Protein AF-A0AAV0HQL1-F1 (afdb_monomer)

Nearest PDB structures (foldseek):
  7odv-assembly1_AAA  TM=5.023E-01  e=6.262E-04  Arabidopsis thaliana
  8weg-assembly1_A  TM=4.936E-01  e=1.807E-03  Brassica napus
  4m7e-assembly1_A  TM=5.528E-01  e=4.325E-03  Arabidopsis thaliana
  8wed-assembly2_D  TM=4.927E-01  e=2.478E-02  Arabidopsis thaliana
 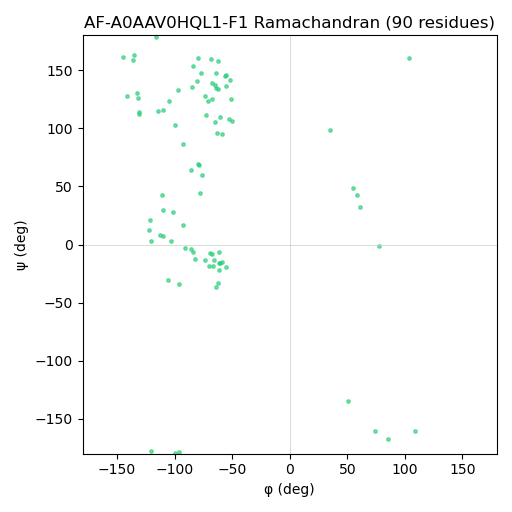 4psj-assembly1_A  TM=8.495E-01  e=4.359E-01  synthetic construct

Secondary structure (DSSP, 8-state):
----TT--EEE--SS--EEPPPGGGGG-TT-SEEE--SSEE-S----TTS--EEE---SSGGGGG--SGGGTT-TEEESTTS----------

Organism: NCBI:txid586396

Solvent-accessible surface area (backbone atoms only — not comparable to full-atom values): 5652 Å² total; per-residue (Å²): 136,78,91,52,51,76,44,39,70,48,78,59,48,74,41,84,51,60,50,60,66,64,76,70,62,75,54,39,77,44,54,77,43,76,40,65,51,64,47,54,58,42,71,68,55,63,60,45,72,40,90,51,67,48,72,51,86,24,82,45,81,85,49,50,62,48,55,50,71,30,45,36,70,22,87,53,47,31,43,54,70,40,69,81,70,74,72,79,75,80,75,126

Sequence (92 aa):
FGNFTNIKVLNLSHNFLSGSIPSTFSNLKQIESLDLSYNKLNADFSVAHNNLSGKTLGNVAQFGTFDESSHQGNDLLCGWPLPKKLLPHKRG

Foldseek 3Di:
DDLPQADQEAAPAQDADEEADDPCVLSVLNHNYYHHYNYHYDLNQAPAQHQDADEQPECDDSSVSDAQRSHHNNLRYDYPPHDHPPPPPPDD

Radius of gyration: 14.12 Å; Cα contacts (8 Å, |Δi|>4): 140; chains: 1; bounding box: 28×24×49 Å

InterPro domains:
  IPR001611 Leucine-rich repeat [PF13855] (1-41)
  IPR032675 Leucine-rich repeat domain superfamily [G3DSA:3.80.10.10] (1-90)
  IPR051502 Receptor-like Defense Trigger [PTHR48062] (1-86)

Mean predicted aligned error: 11.5 Å

Structure (mmCIF, N/CA/C/O backbone):
data_AF-A0AAV0HQL1-F1
#
_entry.id   AF-A0AAV0HQL1-F1
#
loop_
_atom_site.group_PDB
_atom_site.id
_atom_site.type_symbol
_atom_site.label_atom_id
_atom_site.label_alt_id
_atom_site.label_comp_id
_atom_site.label_asym_id
_atom_site.label_entity_id
_atom_site.label_seq_id
_atom_site.pdbx_PDB_ins_code
_atom_site.Cartn_x
_atom_site.Cartn_y
_atom_site.Cartn_z
_atom_site.occupancy
_atom_site.B_iso_or_equiv
_atom_site.auth_seq_id
_atom_site.auth_comp_id
_atom_site.auth_asym_id
_atom_site.auth_atom_id
_atom_site.pdbx_PDB_model_num
ATOM 1 N N . PHE A 1 1 ? -10.307 13.673 -11.527 1.00 47.47 1 PHE A N 1
ATOM 2 C CA . PHE A 1 1 ? -10.324 12.229 -11.232 1.00 47.47 1 PHE A CA 1
ATOM 3 C C . PHE A 1 1 ? -10.925 12.008 -9.846 1.00 47.47 1 PHE A C 1
ATOM 5 O O . PHE A 1 1 ? -10.354 12.466 -8.871 1.00 47.47 1 PHE A O 1
ATOM 12 N N . GLY A 1 2 ? -12.129 11.421 -9.823 1.00 49.72 2 GLY A N 1
ATOM 13 C CA . GLY A 1 2 ? -12.828 10.735 -8.722 1.00 49.72 2 GLY A CA 1
ATOM 14 C C . GLY A 1 2 ? -12.688 11.214 -7.275 1.00 49.72 2 GLY A C 1
ATOM 15 O O . GLY A 1 2 ? -11.796 10.760 -6.568 1.00 49.72 2 GLY A O 1
ATOM 16 N N . ASN A 1 3 ? -13.661 11.987 -6.784 1.00 54.34 3 ASN A N 1
ATOM 17 C CA . ASN A 1 3 ? -13.912 12.132 -5.346 1.00 54.34 3 ASN A CA 1
ATOM 18 C C . ASN A 1 3 ? -14.700 10.907 -4.839 1.00 54.34 3 ASN A C 1
ATOM 20 O O . ASN A 1 3 ? -15.898 10.976 -4.576 1.00 54.34 3 ASN A O 1
ATOM 24 N N . PHE A 1 4 ? -14.050 9.744 -4.811 1.00 60.19 4 PHE A N 1
ATOM 25 C CA . PHE A 1 4 ? -14.666 8.476 -4.418 1.00 60.19 4 PHE A CA 1
ATOM 26 C C . PHE A 1 4 ? -14.614 8.284 -2.897 1.00 60.19 4 PHE A C 1
ATOM 28 O O . PHE A 1 4 ? -13.970 7.373 -2.386 1.00 60.19 4 PHE A O 1
ATOM 35 N N . THR A 1 5 ? -15.291 9.152 -2.148 1.00 65.62 5 THR A N 1
ATOM 36 C CA . THR A 1 5 ? -15.228 9.141 -0.675 1.00 65.62 5 THR A CA 1
ATOM 37 C C . THR A 1 5 ? -15.914 7.937 -0.032 1.00 65.62 5 THR A C 1
ATOM 39 O O . THR A 1 5 ? -15.618 7.635 1.117 1.00 65.62 5 THR A O 1
ATOM 42 N N . ASN A 1 6 ? -16.794 7.235 -0.755 1.00 80.75 6 ASN A N 1
ATOM 43 C CA . ASN A 1 6 ? -17.661 6.191 -0.190 1.00 80.75 6 ASN A CA 1
ATOM 44 C C . ASN A 1 6 ? -17.340 4.768 -0.679 1.00 80.75 6 ASN A C 1
ATOM 46 O O . ASN A 1 6 ? -18.115 3.848 -0.420 1.00 80.75 6 ASN A O 1
ATOM 50 N N . ILE A 1 7 ? -16.241 4.562 -1.412 1.00 85.69 7 ILE A N 1
ATOM 51 C CA . ILE A 1 7 ? -15.869 3.210 -1.849 1.00 85.69 7 ILE A CA 1
ATOM 52 C C . ILE A 1 7 ? -15.386 2.413 -0.638 1.00 85.69 7 ILE A C 1
ATOM 54 O O . ILE A 1 7 ? -14.428 2.816 0.013 1.00 85.69 7 ILE A O 1
ATOM 58 N N . LYS A 1 8 ? -16.034 1.269 -0.391 1.00 86.56 8 LYS A N 1
ATOM 59 C CA . LYS A 1 8 ? -15.655 0.291 0.640 1.00 86.56 8 LYS A CA 1
ATOM 60 C C . LYS A 1 8 ? -14.800 -0.849 0.103 1.00 86.56 8 LYS A C 1
ATOM 62 O O . LYS A 1 8 ? -13.913 -1.327 0.796 1.00 86.56 8 LYS A O 1
ATOM 67 N N . VAL A 1 9 ? -15.034 -1.274 -1.135 1.00 87.19 9 VAL A N 1
ATOM 68 C CA . VAL A 1 9 ? -14.286 -2.367 -1.766 1.00 87.19 9 VAL A CA 1
ATOM 69 C C . VAL A 1 9 ? -13.853 -1.931 -3.157 1.00 87.19 9 VAL A C 1
ATOM 71 O O . VAL A 1 9 ? -14.690 -1.520 -3.961 1.00 87.19 9 VAL A O 1
ATOM 74 N N . LEU A 1 10 ? -12.556 -2.023 -3.440 1.00 87.38 10 LEU A N 1
ATOM 75 C CA . LEU A 1 10 ? -11.975 -1.761 -4.752 1.00 87.38 10 LEU A CA 1
ATOM 76 C C . LEU A 1 10 ? -11.054 -2.918 -5.130 1.00 87.38 10 LEU A C 1
ATOM 78 O O . LEU A 1 10 ? -10.018 -3.120 -4.505 1.00 87.38 10 LEU A O 1
ATOM 82 N N . ASN A 1 11 ? -11.428 -3.659 -6.168 1.00 89.19 11 ASN A N 1
ATOM 83 C CA . ASN A 1 11 ? -10.608 -4.726 -6.718 1.00 89.19 11 ASN A CA 1
ATOM 84 C C . ASN A 1 11 ? -10.174 -4.349 -8.141 1.00 89.19 11 ASN A C 1
ATOM 86 O O . ASN A 1 11 ? -11.008 -4.210 -9.033 1.00 89.19 11 ASN A O 1
ATOM 90 N N . LEU A 1 12 ? -8.870 -4.158 -8.323 1.00 89.94 12 LEU A N 1
ATOM 91 C CA . LEU A 1 12 ? -8.208 -3.929 -9.606 1.00 89.94 12 LEU A CA 1
ATOM 92 C C . LEU A 1 12 ? -7.146 -5.005 -9.875 1.00 89.94 12 LEU A C 1
ATOM 94 O O . LEU A 1 12 ? -6.217 -4.771 -10.655 1.0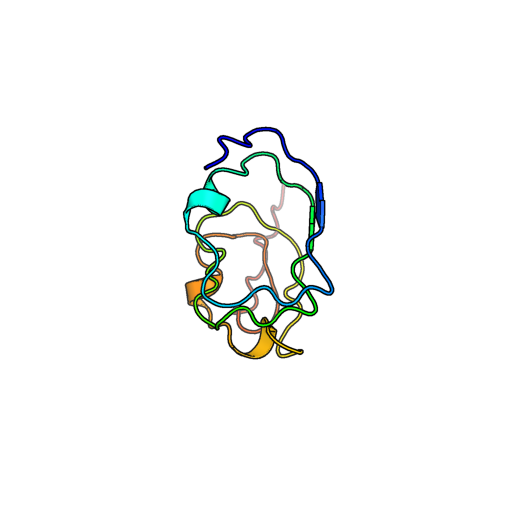0 89.94 12 LEU A O 1
ATOM 98 N N . SER A 1 13 ? -7.233 -6.162 -9.218 1.00 88.56 13 SER A N 1
ATOM 99 C CA . SER A 1 13 ? -6.240 -7.213 -9.386 1.00 88.56 13 SER A CA 1
ATOM 100 C C . SER A 1 13 ? -6.276 -7.843 -10.773 1.00 88.56 13 SER A C 1
ATOM 102 O O . SER A 1 13 ? -7.248 -7.704 -11.516 1.00 88.56 13 SER A O 1
ATOM 104 N N . HIS A 1 14 ? -5.172 -8.492 -11.149 1.00 89.75 14 HIS A N 1
ATOM 105 C CA . HIS A 1 14 ? -5.000 -9.163 -12.443 1.00 89.75 14 HIS A CA 1
ATOM 106 C C . HIS A 1 14 ? -5.169 -8.236 -13.654 1.00 89.75 14 HIS A C 1
ATOM 108 O O . HIS A 1 14 ? -5.767 -8.601 -14.666 1.00 89.75 14 HIS A O 1
ATOM 114 N N . ASN A 1 15 ? -4.607 -7.034 -13.559 1.00 89.50 15 ASN A N 1
ATOM 115 C CA . ASN A 1 15 ? -4.557 -6.084 -14.661 1.00 89.50 15 ASN A CA 1
ATOM 116 C C . ASN A 1 15 ? -3.106 -5.805 -15.079 1.00 89.50 15 ASN A C 1
ATOM 118 O O . ASN A 1 15 ? -2.139 -6.319 -14.522 1.00 89.50 15 ASN A O 1
ATOM 122 N N . PHE A 1 16 ? -2.942 -4.977 -16.106 1.00 88.81 16 PHE A N 1
ATOM 123 C CA . PHE A 1 16 ? -1.632 -4.508 -16.559 1.00 88.81 16 PHE A CA 1
ATOM 124 C C . PHE A 1 16 ? -1.335 -3.080 -16.083 1.00 88.81 16 PHE A C 1
ATOM 126 O O . PHE A 1 16 ? -0.604 -2.359 -16.759 1.00 88.81 16 PHE A O 1
ATOM 133 N N . LEU A 1 17 ? -1.908 -2.649 -14.949 1.00 85.44 17 LEU A N 1
ATOM 134 C CA . L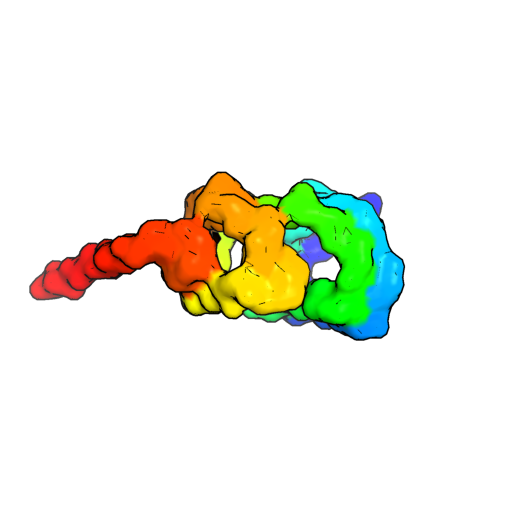EU A 1 17 ? -1.681 -1.299 -14.425 1.00 85.44 17 LEU A CA 1
ATOM 135 C C . LEU A 1 17 ? -0.202 -1.124 -14.084 1.00 85.44 17 LEU A C 1
ATOM 137 O O . LEU A 1 17 ? 0.392 -1.994 -13.454 1.00 85.44 17 LEU A O 1
ATOM 141 N N . SER A 1 18 ? 0.384 -0.005 -14.498 1.00 82.62 18 SER A N 1
ATOM 142 C CA . SER A 1 18 ? 1.806 0.295 -14.319 1.00 82.62 18 SER A CA 1
ATOM 143 C C . SER A 1 18 ? 2.033 1.721 -13.835 1.00 82.62 18 SER A C 1
ATOM 145 O O . SER A 1 18 ? 1.156 2.570 -13.983 1.00 82.62 18 SER A O 1
ATOM 147 N N . GLY A 1 19 ? 3.230 1.999 -13.316 1.00 77.94 19 GLY A N 1
ATOM 148 C CA . GLY A 1 19 ? 3.553 3.292 -12.709 1.00 77.94 19 GLY A CA 1
ATOM 149 C C . GLY A 1 19 ? 3.150 3.356 -11.235 1.00 77.94 19 GLY A C 1
ATOM 150 O O . GLY A 1 19 ? 2.887 2.325 -10.615 1.00 77.94 19 GLY A O 1
ATOM 151 N N . SER A 1 20 ? 3.162 4.555 -10.659 1.00 74.56 20 SER A N 1
ATOM 152 C CA . SER A 1 20 ? 2.894 4.769 -9.233 1.00 74.56 20 SER A CA 1
ATOM 153 C C . SER A 1 20 ? 1.397 4.864 -8.948 1.00 74.56 20 SER A C 1
ATOM 155 O O . SER A 1 20 ? 0.607 5.291 -9.794 1.00 74.56 20 SER A O 1
ATOM 157 N N . ILE A 1 21 ? 1.001 4.517 -7.725 1.00 75.81 21 ILE A N 1
ATOM 158 C CA . ILE A 1 21 ? -0.381 4.720 -7.288 1.00 75.81 21 ILE A CA 1
ATOM 159 C C . ILE A 1 21 ? -0.591 6.214 -7.043 1.00 75.81 21 ILE A C 1
ATOM 161 O O . ILE A 1 21 ? 0.190 6.823 -6.310 1.00 75.81 21 ILE A O 1
ATOM 165 N N . PRO A 1 22 ? -1.622 6.837 -7.634 1.00 77.94 22 PRO A N 1
ATOM 166 C CA . PRO A 1 22 ? -1.838 8.259 -7.446 1.00 77.94 22 PRO A CA 1
ATOM 167 C C . PRO A 1 22 ? -2.152 8.568 -5.977 1.00 77.94 22 PRO A C 1
ATOM 169 O O . PRO A 1 22 ? -3.006 7.928 -5.359 1.00 77.94 22 PRO A O 1
ATOM 172 N N . SER A 1 23 ? -1.507 9.606 -5.435 1.00 72.75 23 SER A N 1
ATOM 173 C CA . SER A 1 23 ? -1.655 10.050 -4.036 1.00 72.75 23 SER A CA 1
ATOM 174 C C . SER A 1 23 ? -3.103 10.358 -3.640 1.00 72.75 23 SER A C 1
ATOM 176 O O . SER A 1 23 ? -3.456 10.312 -2.462 1.00 72.75 23 SER A O 1
ATOM 178 N N . THR A 1 24 ? -3.981 10.592 -4.616 1.00 78.06 24 THR A N 1
ATOM 179 C CA . THR A 1 24 ? -5.427 10.754 -4.430 1.00 78.06 24 THR A CA 1
ATOM 180 C C . THR A 1 24 ? -6.119 9.521 -3.846 1.00 78.06 24 THR A C 1
ATOM 182 O O . THR A 1 24 ? -7.233 9.654 -3.350 1.00 78.06 24 THR A O 1
ATOM 185 N N . PHE A 1 25 ? -5.496 8.335 -3.851 1.00 79.25 25 PHE A N 1
ATOM 186 C CA . PHE A 1 25 ? -6.025 7.150 -3.156 1.00 79.25 25 PHE A CA 1
ATOM 187 C C . PHE A 1 25 ? -6.136 7.365 -1.638 1.00 79.25 25 PHE A C 1
ATOM 189 O O . PHE A 1 25 ? -6.989 6.757 -0.997 1.00 79.25 25 PHE A O 1
ATOM 196 N N . SER A 1 26 ? -5.381 8.314 -1.075 1.00 72.12 26 SER A N 1
ATOM 197 C CA . SER A 1 26 ? -5.548 8.772 0.314 1.00 72.12 26 SER A CA 1
ATOM 198 C C . SER A 1 26 ? -6.936 9.367 0.617 1.00 72.12 26 SER A C 1
ATOM 200 O O . SER A 1 26 ? -7.312 9.485 1.788 1.00 72.12 26 SER A O 1
ATOM 202 N N . ASN A 1 27 ? -7.722 9.718 -0.411 1.00 78.69 27 ASN A N 1
ATOM 203 C CA . ASN A 1 27 ? -9.097 10.211 -0.272 1.00 78.69 27 ASN A CA 1
ATOM 204 C C . ASN A 1 27 ? -10.138 9.088 -0.150 1.00 78.69 27 ASN A C 1
ATOM 206 O O . ASN A 1 27 ? -11.304 9.377 0.125 1.00 78.69 27 ASN A O 1
ATOM 210 N N . LEU A 1 28 ? -9.749 7.819 -0.311 1.00 80.81 28 LEU A N 1
ATOM 211 C CA . LEU A 1 28 ? -10.627 6.659 -0.131 1.00 80.81 28 LEU A CA 1
ATOM 212 C C . LEU A 1 28 ? -10.855 6.379 1.368 1.00 80.81 28 LEU A C 1
ATOM 214 O O . LEU A 1 28 ? -10.517 5.322 1.887 1.00 80.81 28 LEU A O 1
ATOM 218 N N . LYS A 1 29 ? -11.422 7.349 2.096 1.00 78.56 29 LYS A N 1
ATOM 219 C CA . LYS A 1 29 ? -11.553 7.325 3.566 1.00 78.56 29 LY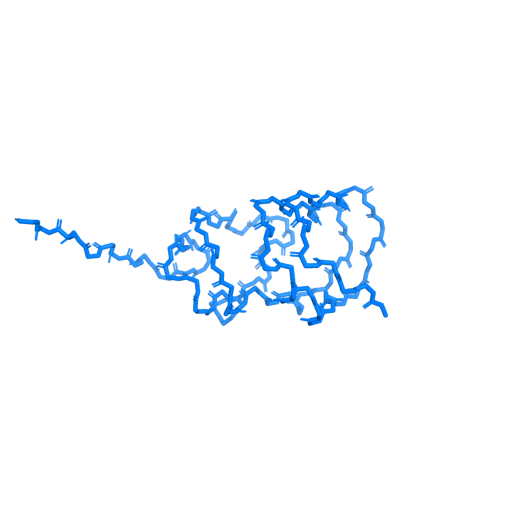S A CA 1
ATOM 220 C C . LYS A 1 29 ? -12.476 6.231 4.112 1.00 78.56 29 LYS A C 1
ATOM 222 O O . LYS A 1 29 ? -12.497 6.020 5.319 1.00 78.56 29 LYS A O 1
ATOM 227 N N . GLN A 1 30 ? -13.274 5.595 3.260 1.00 83.38 30 GLN A N 1
ATOM 228 C CA . GLN A 1 30 ? -14.208 4.529 3.632 1.00 83.38 30 GLN A CA 1
ATOM 229 C C . GLN A 1 30 ? -13.773 3.155 3.108 1.00 83.38 30 GLN A C 1
ATOM 231 O O . GLN A 1 30 ? -14.546 2.209 3.221 1.00 83.38 30 GLN A O 1
ATOM 236 N N . ILE A 1 31 ? -12.571 3.035 2.526 1.00 83.00 31 ILE A N 1
ATOM 237 C CA . ILE A 1 31 ? -12.094 1.771 1.963 1.00 83.00 31 ILE A CA 1
ATOM 238 C C . ILE A 1 31 ? -11.854 0.752 3.080 1.00 83.00 31 ILE A C 1
ATOM 240 O O . ILE A 1 31 ? -11.128 1.001 4.038 1.00 83.00 31 ILE A O 1
ATOM 244 N N . GLU A 1 32 ? -12.489 -0.403 2.945 1.00 83.50 32 GLU A N 1
ATOM 245 C CA . GLU A 1 32 ? -12.372 -1.559 3.833 1.00 83.50 32 GLU A CA 1
ATOM 246 C C . GLU A 1 32 ? -11.538 -2.665 3.164 1.00 83.50 32 GLU A C 1
ATOM 248 O O . GLU A 1 32 ? -10.827 -3.403 3.842 1.00 83.50 32 GLU A O 1
ATOM 253 N N . SER A 1 33 ? -11.576 -2.766 1.829 1.00 80.94 33 SER A N 1
ATOM 254 C CA . SER A 1 33 ? -10.786 -3.726 1.053 1.00 80.94 33 SER A CA 1
ATOM 255 C C . SER A 1 33 ? -10.267 -3.111 -0.249 1.00 80.94 33 SER A C 1
ATOM 257 O O . SER A 1 33 ? -11.032 -2.554 -1.037 1.00 80.94 33 SER A O 1
ATOM 259 N N . LEU A 1 34 ? -8.957 -3.225 -0.476 1.00 84.12 34 LEU A N 1
ATOM 260 C CA . LEU A 1 34 ? -8.272 -2.768 -1.682 1.00 84.12 34 LEU A CA 1
ATOM 261 C C . LEU A 1 34 ? -7.377 -3.892 -2.210 1.00 84.12 34 LEU A C 1
ATOM 263 O O . LEU A 1 34 ? -6.376 -4.226 -1.579 1.00 84.12 34 LEU A O 1
ATOM 267 N N . ASP A 1 35 ? -7.724 -4.451 -3.367 1.00 83.00 35 ASP A N 1
ATOM 268 C CA . ASP A 1 35 ? -6.919 -5.467 -4.042 1.00 83.00 35 ASP A CA 1
ATOM 269 C C . ASP A 1 35 ? -6.304 -4.893 -5.322 1.00 83.00 35 ASP A C 1
ATOM 271 O O . ASP A 1 35 ? -6.998 -4.513 -6.262 1.00 83.00 35 ASP A O 1
ATOM 275 N N . LEU A 1 36 ? -4.977 -4.813 -5.334 1.00 83.38 36 LEU A N 1
ATOM 276 C CA . LEU A 1 36 ? -4.158 -4.321 -6.444 1.00 83.38 36 LEU A CA 1
ATOM 277 C C . LEU A 1 36 ? -3.153 -5.381 -6.907 1.00 83.38 36 LEU A C 1
ATOM 279 O O . LEU A 1 36 ? -2.194 -5.073 -7.621 1.00 83.38 36 LEU A O 1
ATOM 283 N N . SER A 1 37 ? -3.322 -6.620 -6.445 1.00 75.50 37 SER A N 1
ATOM 284 C CA . SER A 1 37 ? -2.406 -7.718 -6.730 1.00 75.50 37 SER A CA 1
ATOM 285 C C . SER A 1 37 ? -2.350 -8.036 -8.226 1.00 75.50 37 SER A C 1
ATOM 287 O O . SER A 1 37 ? -3.245 -7.689 -8.993 1.00 75.50 37 SER A O 1
ATOM 289 N N . TYR A 1 38 ? -1.269 -8.679 -8.669 1.00 79.44 38 TYR A N 1
ATOM 290 C CA . TYR A 1 38 ? -1.090 -9.061 -10.075 1.00 79.44 38 TYR A CA 1
ATOM 291 C C . TYR A 1 38 ? -1.225 -7.877 -11.053 1.00 79.44 38 TYR A C 1
ATOM 293 O O . TYR A 1 38 ? -1.943 -7.964 -12.044 1.00 79.44 38 TYR A O 1
ATOM 301 N N . ASN A 1 39 ? -0.529 -6.775 -10.759 1.00 83.75 39 ASN A N 1
ATOM 302 C CA . ASN A 1 39 ? -0.323 -5.641 -11.663 1.00 83.75 39 ASN A CA 1
ATOM 303 C C . ASN A 1 39 ? 1.182 -5.421 -11.922 1.00 83.75 39 ASN A C 1
ATOM 305 O O . ASN A 1 39 ? 2.025 -6.185 -11.456 1.00 83.75 39 ASN A O 1
ATOM 309 N N . LYS A 1 40 ? 1.529 -4.381 -12.687 1.00 80.00 40 LYS A N 1
ATOM 310 C CA . LYS A 1 40 ? 2.903 -3.923 -12.968 1.00 80.00 40 LYS A CA 1
ATOM 311 C C . LYS A 1 40 ? 3.210 -2.581 -12.281 1.00 80.00 40 LYS A C 1
ATOM 313 O O . LYS A 1 40 ? 3.940 -1.756 -12.832 1.00 80.00 40 LYS A O 1
ATOM 318 N N . LEU A 1 41 ? 2.583 -2.319 -11.133 1.00 77.44 41 LEU A N 1
ATOM 319 C CA . LEU A 1 41 ? 2.740 -1.065 -10.394 1.00 77.44 41 LEU A CA 1
ATOM 320 C C . LEU A 1 41 ? 4.165 -0.968 -9.829 1.00 77.44 41 LEU A C 1
ATOM 322 O O . LEU A 1 41 ? 4.726 -1.959 -9.365 1.00 77.44 41 LEU A O 1
ATOM 326 N N . ASN A 1 42 ? 4.757 0.223 -9.906 1.00 67.56 42 ASN A N 1
ATOM 327 C CA . ASN A 1 42 ? 6.129 0.465 -9.461 1.00 67.56 42 ASN A CA 1
ATOM 328 C C . ASN A 1 42 ? 6.206 0.623 -7.933 1.00 67.56 42 ASN A C 1
ATOM 330 O O . ASN A 1 42 ? 5.219 0.956 -7.280 1.00 67.56 42 ASN A O 1
ATOM 334 N N . ALA A 1 43 ? 7.415 0.436 -7.390 1.00 52.72 43 ALA A N 1
ATOM 335 C CA . ALA A 1 43 ? 7.738 0.422 -5.960 1.00 52.72 43 ALA A CA 1
ATOM 336 C C . ALA A 1 43 ? 7.448 1.726 -5.180 1.00 52.72 43 ALA A C 1
ATOM 338 O O . ALA A 1 43 ? 7.513 1.705 -3.956 1.00 52.72 43 ALA A O 1
ATOM 339 N N . ASP A 1 44 ? 7.051 2.821 -5.837 1.00 58.16 44 ASP A N 1
ATOM 340 C CA . ASP A 1 44 ? 6.561 4.049 -5.183 1.00 58.16 44 ASP A CA 1
ATOM 341 C C . ASP A 1 44 ? 5.099 3.904 -4.706 1.00 58.16 44 ASP A C 1
ATOM 343 O O . ASP A 1 44 ? 4.248 4.774 -4.913 1.00 58.16 44 ASP A O 1
ATOM 347 N N . PHE A 1 45 ? 4.766 2.771 -4.089 1.00 63.09 45 PHE A N 1
ATOM 348 C CA . PHE A 1 45 ? 3.503 2.599 -3.381 1.00 63.09 45 PHE A CA 1
ATOM 349 C C . PHE A 1 45 ? 3.748 2.793 -1.889 1.00 63.09 45 PHE A C 1
ATOM 351 O O . PHE A 1 45 ? 4.258 1.916 -1.200 1.00 63.09 45 PHE A O 1
ATOM 358 N N . SER A 1 46 ? 3.351 3.966 -1.400 1.00 66.69 46 SER A N 1
ATOM 359 C CA . SER A 1 46 ? 3.267 4.255 0.025 1.00 66.69 46 SER A CA 1
ATOM 360 C C . SER A 1 46 ? 1.804 4.245 0.455 1.00 66.69 46 SER A C 1
ATOM 362 O O . SER A 1 46 ? 0.977 4.992 -0.069 1.00 66.69 46 SER A O 1
ATOM 364 N N . VAL A 1 47 ? 1.489 3.405 1.436 1.00 69.88 47 VAL A N 1
ATOM 365 C CA . VAL A 1 47 ? 0.239 3.453 2.204 1.00 69.88 47 VAL A CA 1
ATOM 366 C C . VAL A 1 47 ? 0.399 4.279 3.477 1.00 69.88 47 VAL A C 1
ATOM 368 O O . VAL A 1 47 ? -0.434 4.168 4.382 1.00 69.88 47 VAL A O 1
ATOM 371 N N . ALA A 1 48 ? 1.445 5.101 3.579 1.00 76.19 48 ALA A N 1
ATOM 372 C CA . ALA A 1 48 ? 1.665 5.931 4.749 1.00 76.19 48 ALA A CA 1
ATOM 373 C C . ALA A 1 48 ? 0.445 6.819 5.056 1.00 76.19 48 ALA A C 1
ATOM 375 O O . ALA A 1 48 ? -0.259 7.290 4.163 1.00 76.19 48 ALA A O 1
ATOM 376 N N . HIS A 1 49 ? 0.208 7.046 6.345 1.00 76.75 49 HIS A N 1
ATOM 377 C CA . HIS A 1 49 ? -0.837 7.905 6.898 1.00 76.75 49 HIS A CA 1
ATOM 378 C C . HIS A 1 49 ? -2.272 7.482 6.540 1.00 76.75 49 HIS A C 1
ATOM 380 O O . HIS A 1 49 ? -3.172 8.318 6.436 1.00 76.75 49 HIS A O 1
ATOM 386 N N . ASN A 1 50 ? -2.491 6.175 6.387 1.00 71.62 50 ASN A N 1
ATOM 387 C CA . ASN A 1 50 ? -3.821 5.571 6.335 1.00 71.62 50 ASN A CA 1
ATOM 388 C C . ASN A 1 50 ? -4.204 4.963 7.699 1.00 71.62 50 ASN A C 1
ATOM 390 O O . ASN A 1 50 ? -3.458 5.060 8.670 1.00 71.62 50 ASN A O 1
ATOM 394 N N . ASN A 1 51 ? -5.395 4.361 7.777 1.00 74.62 51 ASN A N 1
ATOM 395 C CA . ASN A 1 51 ? -5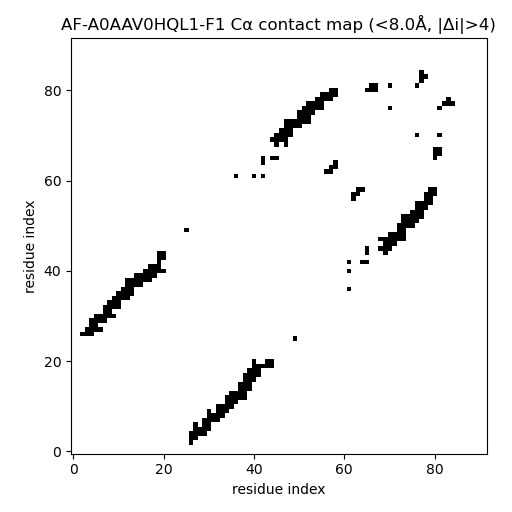.892 3.662 8.968 1.00 74.62 51 ASN A CA 1
ATOM 396 C C . ASN A 1 51 ? -5.965 2.141 8.733 1.00 74.62 51 ASN A C 1
ATOM 398 O O . ASN A 1 51 ? -6.970 1.498 9.039 1.00 74.62 51 ASN A O 1
ATOM 402 N N . LEU A 1 52 ? -4.935 1.571 8.101 1.00 74.50 52 LEU A N 1
ATOM 403 C CA . LEU A 1 52 ? -4.875 0.140 7.813 1.00 74.50 52 LEU A CA 1
ATOM 404 C C . LEU A 1 52 ? -4.508 -0.647 9.078 1.00 74.50 52 LEU A C 1
ATOM 406 O O . LEU A 1 52 ? -3.748 -0.186 9.932 1.00 74.50 52 LEU A O 1
ATOM 410 N N . SER A 1 53 ? -5.034 -1.864 9.184 1.00 82.50 53 SER A N 1
ATOM 411 C CA . SER A 1 53 ? -4.756 -2.787 10.284 1.00 82.50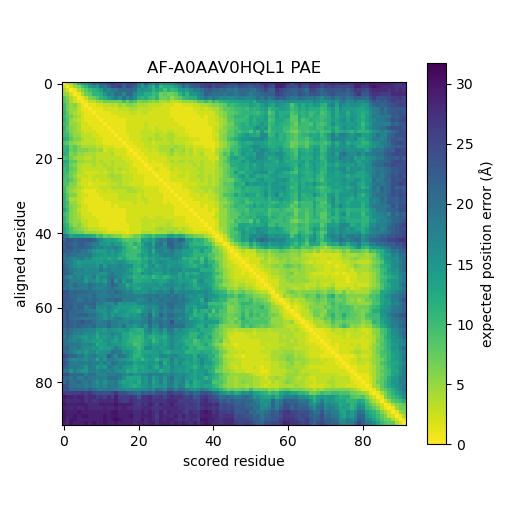 53 SER A CA 1
ATOM 412 C C . SER A 1 53 ? -4.525 -4.199 9.753 1.00 82.50 53 SER A C 1
ATOM 414 O O . SER A 1 53 ? -4.942 -4.526 8.642 1.00 82.50 53 SER A O 1
ATOM 416 N N . GLY A 1 54 ? -3.848 -5.038 10.538 1.00 82.06 54 GLY A N 1
ATOM 417 C CA . GLY A 1 54 ? -3.600 -6.437 10.190 1.00 82.06 54 GLY A CA 1
ATOM 418 C C . GLY A 1 54 ? -2.147 -6.725 9.823 1.00 82.06 54 GLY A C 1
ATOM 419 O O . GLY A 1 54 ? -1.230 -5.999 10.212 1.00 82.06 54 GLY A O 1
ATOM 420 N N . LYS A 1 55 ? -1.921 -7.843 9.128 1.00 81.56 55 LYS A N 1
ATOM 421 C CA . LYS A 1 55 ? -0.577 -8.324 8.799 1.00 81.56 55 LYS A CA 1
ATOM 422 C C . LYS A 1 55 ? -0.175 -7.889 7.392 1.00 81.56 55 LYS A C 1
ATOM 424 O O . LYS A 1 55 ? -0.938 -8.090 6.450 1.00 81.56 55 LYS A O 1
ATOM 429 N N . THR A 1 56 ? 1.031 -7.357 7.237 1.00 75.75 56 THR A N 1
ATOM 430 C CA . THR A 1 56 ? 1.631 -7.140 5.920 1.00 75.75 56 THR A CA 1
ATOM 431 C C . THR A 1 56 ? 1.857 -8.486 5.226 1.00 75.75 56 THR A C 1
ATOM 433 O O . THR A 1 56 ? 2.146 -9.504 5.865 1.00 75.75 56 THR A O 1
ATOM 436 N N . LEU A 1 57 ? 1.743 -8.504 3.897 1.00 70.81 57 LEU A N 1
ATOM 437 C CA . LEU A 1 57 ? 1.969 -9.716 3.104 1.00 70.81 57 LEU A CA 1
ATOM 438 C C . LEU A 1 57 ? 3.449 -10.148 3.081 1.00 70.81 57 LEU A C 1
ATOM 440 O O . LEU A 1 57 ? 3.741 -11.258 2.653 1.00 70.81 57 LEU A O 1
ATOM 444 N N . GLY A 1 58 ? 4.367 -9.335 3.618 1.00 71.25 58 GLY A N 1
ATOM 445 C CA . GLY A 1 58 ? 5.797 -9.633 3.693 1.00 71.25 58 GLY A CA 1
ATOM 446 C C . GLY A 1 58 ? 6.503 -9.512 2.341 1.00 71.25 58 GLY A C 1
ATOM 447 O O . GLY A 1 58 ? 6.002 -8.870 1.420 1.00 71.25 58 GLY A O 1
ATOM 448 N N . ASN A 1 59 ? 7.678 -10.140 2.217 1.00 68.94 59 ASN A N 1
ATOM 449 C CA . ASN A 1 59 ? 8.468 -10.136 0.983 1.00 68.94 59 ASN A CA 1
ATOM 450 C C . ASN A 1 59 ? 7.909 -11.129 -0.047 1.00 68.94 59 ASN A C 1
ATOM 452 O O . ASN A 1 59 ? 8.495 -12.180 -0.305 1.00 68.94 59 ASN A O 1
ATOM 456 N N 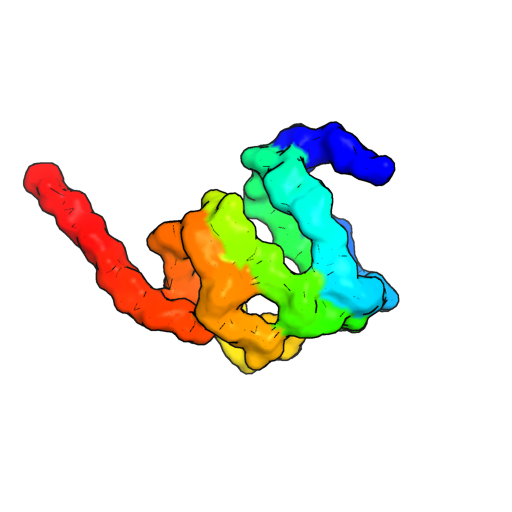. VAL A 1 60 ? 6.723 -10.834 -0.574 1.00 69.38 60 VAL A N 1
ATOM 457 C CA . VAL A 1 60 ? 6.049 -11.689 -1.553 1.00 69.38 60 VAL A CA 1
ATOM 458 C C . VAL A 1 60 ? 5.549 -10.832 -2.706 1.00 69.38 60 VAL A C 1
ATOM 460 O O . VAL A 1 60 ? 4.880 -9.820 -2.496 1.00 69.38 60 VAL A O 1
ATOM 463 N N . ALA A 1 61 ? 5.859 -11.248 -3.936 1.00 71.25 61 ALA A N 1
ATOM 464 C CA . ALA A 1 61 ? 5.505 -10.526 -5.157 1.00 71.25 61 ALA A CA 1
ATOM 465 C C . ALA A 1 61 ? 5.927 -9.040 -5.090 1.00 71.25 61 ALA A C 1
ATOM 467 O O . ALA A 1 61 ? 7.030 -8.721 -4.650 1.00 71.25 61 ALA A O 1
ATOM 468 N N . GLN A 1 62 ? 5.043 -8.129 -5.496 1.00 64.50 62 GLN A N 1
ATOM 469 C CA . GLN A 1 62 ? 5.285 -6.684 -5.463 1.00 64.50 62 GLN A CA 1
ATOM 470 C C . GLN A 1 62 ? 5.387 -6.102 -4.041 1.00 64.50 62 GLN A C 1
ATOM 472 O O . GLN A 1 62 ? 5.757 -4.946 -3.896 1.00 64.50 62 GLN A O 1
ATOM 477 N N . PHE A 1 63 ? 5.087 -6.878 -2.987 1.00 64.50 63 PHE A N 1
ATOM 478 C CA . PHE A 1 63 ? 5.180 -6.415 -1.597 1.00 64.50 63 PHE A CA 1
ATOM 479 C C . PHE A 1 63 ? 6.594 -6.476 -1.007 1.00 64.50 63 PHE A C 1
ATOM 481 O O . PHE A 1 63 ? 6.859 -5.863 0.025 1.00 64.50 63 PHE A O 1
ATOM 488 N N . GLY A 1 64 ? 7.524 -7.151 -1.688 1.00 64.88 64 GLY A N 1
ATOM 489 C CA . GLY A 1 64 ? 8.935 -7.209 -1.300 1.00 64.88 64 GLY A CA 1
ATOM 490 C C . GLY A 1 64 ? 9.737 -5.935 -1.540 1.00 64.88 64 GLY A C 1
ATOM 491 O O . GLY A 1 64 ? 10.843 -5.820 -1.019 1.00 64.88 64 GLY A O 1
ATOM 492 N N . THR A 1 65 ? 9.199 -4.983 -2.306 1.00 65.38 65 THR A N 1
ATOM 493 C CA . THR A 1 65 ? 9.871 -3.712 -2.610 1.00 65.38 65 THR A CA 1
ATOM 494 C C . THR A 1 65 ? 9.540 -2.600 -1.618 1.00 65.38 65 THR A C 1
ATOM 496 O O . THR A 1 65 ? 10.076 -1.506 -1.756 1.00 65.38 65 THR A O 1
ATOM 499 N N . PHE A 1 66 ? 8.661 -2.852 -0.642 1.00 73.69 66 PHE A N 1
ATOM 500 C CA . PHE A 1 66 ? 8.265 -1.849 0.342 1.00 73.69 66 PHE A CA 1
ATOM 501 C C . PHE A 1 66 ? 9.233 -1.792 1.514 1.00 73.69 66 PHE A C 1
ATOM 503 O O . PHE A 1 66 ? 9.620 -2.817 2.077 1.00 73.69 66 PHE A O 1
ATOM 510 N N . ASP A 1 67 ? 9.573 -0.572 1.907 1.00 76.50 67 ASP A N 1
ATOM 511 C CA . ASP A 1 67 ? 10.306 -0.273 3.125 1.00 76.50 67 ASP A CA 1
ATOM 512 C C . ASP A 1 67 ? 9.342 0.109 4.268 1.00 76.50 67 ASP A C 1
ATOM 514 O O . ASP A 1 67 ? 8.111 0.088 4.141 1.00 76.50 67 ASP A O 1
ATOM 518 N N . GLU A 1 68 ? 9.896 0.438 5.433 1.00 80.62 68 GLU A N 1
ATOM 519 C CA . GLU A 1 68 ? 9.098 0.859 6.587 1.00 80.62 68 GLU A CA 1
ATOM 520 C C . GLU A 1 68 ? 8.344 2.175 6.324 1.00 80.62 68 GLU A C 1
ATOM 522 O O . GLU A 1 68 ? 7.192 2.321 6.743 1.00 80.62 68 GLU A O 1
ATOM 527 N N . SER A 1 69 ? 8.961 3.112 5.592 1.00 80.94 69 SER A N 1
ATOM 528 C CA . SER A 1 69 ? 8.386 4.436 5.317 1.00 80.94 69 SER A CA 1
ATOM 529 C C . SER A 1 69 ? 7.086 4.343 4.517 1.00 80.94 69 SER A C 1
ATOM 531 O O . SER A 1 69 ? 6.128 5.067 4.793 1.00 80.94 69 SER A O 1
ATOM 533 N N . SER A 1 70 ? 6.997 3.347 3.634 1.00 77.88 70 SER A N 1
ATOM 534 C CA . SER A 1 70 ? 5.799 3.011 2.862 1.00 77.88 70 SER A CA 1
ATOM 535 C C . SER A 1 70 ? 4.579 2.667 3.731 1.00 77.88 70 SER A C 1
ATOM 537 O O . SER A 1 70 ? 3.457 2.662 3.236 1.00 77.88 70 SER A O 1
ATOM 539 N N . HIS A 1 71 ? 4.763 2.399 5.026 1.00 77.94 71 HIS A N 1
ATOM 540 C CA . HIS A 1 71 ? 3.711 1.978 5.956 1.00 77.94 71 HIS A CA 1
ATOM 541 C C . HIS A 1 71 ? 3.517 2.934 7.146 1.00 77.94 71 HIS A C 1
ATOM 543 O O . HIS A 1 71 ? 2.690 2.662 8.025 1.00 77.94 71 HIS A O 1
ATOM 549 N N . GLN A 1 72 ? 4.254 4.049 7.188 1.00 83.50 72 GLN A N 1
ATOM 550 C CA . GLN A 1 72 ? 4.262 4.992 8.307 1.00 83.50 72 GLN A CA 1
ATOM 551 C C . GLN A 1 72 ? 2.844 5.435 8.707 1.00 83.50 72 GLN A C 1
ATOM 553 O O . GLN A 1 72 ? 1.986 5.639 7.862 1.00 83.50 72 GLN A O 1
ATOM 558 N N . GLY A 1 73 ? 2.562 5.594 10.001 1.00 78.56 73 GLY A N 1
ATOM 559 C CA . GLY A 1 73 ? 1.263 6.099 10.477 1.00 78.56 73 GLY A CA 1
ATOM 560 C C . GLY A 1 73 ? 0.100 5.095 10.472 1.00 78.56 73 GLY A C 1
ATOM 561 O O . GLY A 1 73 ? -0.979 5.451 10.927 1.00 78.56 73 GLY A O 1
ATOM 562 N N . ASN A 1 74 ? 0.305 3.848 10.032 1.00 78.56 74 ASN A N 1
ATOM 563 C CA . ASN A 1 74 ? -0.664 2.762 10.220 1.00 78.56 74 ASN A CA 1
ATOM 564 C C . ASN A 1 74 ? -0.347 1.997 11.515 1.00 78.56 74 ASN A C 1
ATOM 566 O O . ASN A 1 74 ? 0.380 1.003 11.510 1.00 78.56 74 ASN A O 1
ATOM 570 N N . ASP A 1 75 ? -0.859 2.470 12.650 1.00 82.00 75 ASP A N 1
ATOM 571 C CA . ASP A 1 75 ? -0.450 1.965 13.972 1.00 82.00 75 ASP A CA 1
ATOM 572 C C . ASP A 1 75 ? -0.837 0.514 14.270 1.00 82.00 75 ASP A C 1
ATOM 574 O O . ASP A 1 75 ? -0.241 -0.111 15.148 1.00 82.00 75 ASP A O 1
ATOM 578 N N . LEU A 1 76 ? -1.801 -0.026 13.525 1.00 82.50 76 LEU A N 1
ATOM 579 C CA . LEU A 1 76 ? -2.303 -1.390 13.678 1.00 82.50 76 LEU A CA 1
ATOM 580 C C . LEU A 1 76 ? -1.780 -2.357 12.602 1.00 82.50 76 LEU A C 1
ATOM 582 O O . LEU A 1 76 ? -2.194 -3.520 12.585 1.00 82.50 76 LEU A O 1
ATOM 586 N N . LEU A 1 77 ? -0.898 -1.908 11.700 1.00 83.19 77 LEU A N 1
ATOM 587 C CA . LEU A 1 77 ? -0.189 -2.797 10.777 1.00 83.19 77 LEU A CA 1
ATOM 588 C C . LEU A 1 77 ? 1.006 -3.462 11.473 1.00 83.19 77 LEU A C 1
ATOM 590 O O . LEU A 1 77 ? 1.735 -2.841 12.247 1.00 83.19 77 LEU A O 1
ATOM 594 N N . CYS A 1 78 ? 1.228 -4.740 11.178 1.00 83.31 78 CYS A N 1
ATOM 595 C CA . CYS A 1 78 ? 2.348 -5.513 11.711 1.00 83.31 78 CYS A CA 1
ATOM 596 C C . CYS A 1 78 ? 2.894 -6.516 10.684 1.00 83.31 78 CYS A C 1
ATOM 598 O O . CYS A 1 78 ? 2.200 -6.897 9.748 1.00 83.31 78 CYS A O 1
AT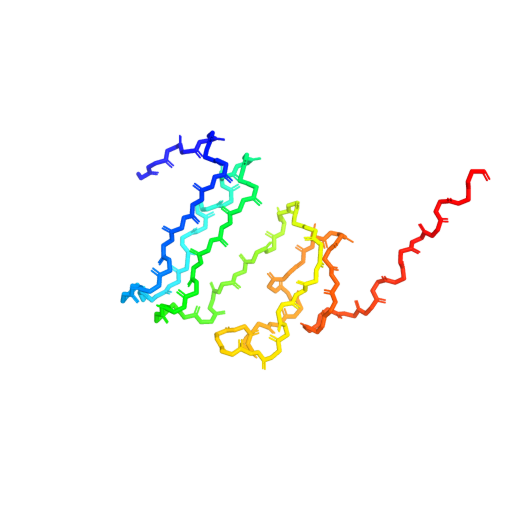OM 600 N N . GLY A 1 79 ? 4.123 -6.994 10.886 1.00 80.38 79 GLY A N 1
ATOM 601 C CA . GLY A 1 79 ? 4.795 -7.913 9.960 1.00 80.38 79 GLY A CA 1
ATOM 602 C C . GLY A 1 79 ? 5.852 -7.210 9.110 1.00 80.38 79 GLY A C 1
ATOM 603 O O . GLY A 1 79 ? 5.859 -5.992 8.998 1.00 80.38 79 GLY A O 1
ATOM 604 N N . TRP A 1 80 ? 6.777 -7.979 8.535 1.00 79.81 80 TRP A N 1
ATOM 605 C CA . TRP A 1 80 ? 7.898 -7.439 7.753 1.00 79.81 80 TRP A CA 1
ATOM 606 C C . TRP A 1 80 ? 7.395 -6.535 6.602 1.00 79.81 80 TRP A C 1
ATOM 608 O O . TRP A 1 80 ? 6.422 -6.921 5.949 1.00 79.81 80 TRP A O 1
ATOM 618 N N . PRO A 1 81 ? 7.993 -5.360 6.330 1.00 74.00 81 PRO A N 1
ATOM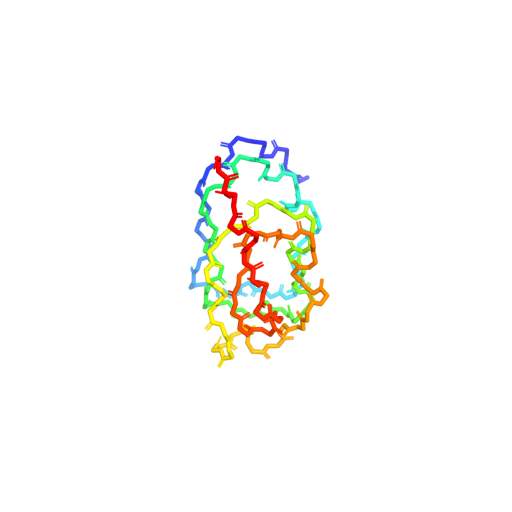 619 C CA . PRO A 1 81 ? 9.234 -4.813 6.894 1.00 74.00 81 PRO A CA 1
ATOM 620 C C . PRO A 1 81 ? 9.055 -4.056 8.220 1.00 74.00 81 PRO A C 1
ATOM 622 O O . PRO A 1 81 ? 10.045 -3.624 8.802 1.00 74.00 81 PRO A O 1
ATOM 625 N N . LEU A 1 82 ? 7.824 -3.888 8.713 1.00 78.50 82 LEU A N 1
ATOM 626 C CA . LEU A 1 82 ? 7.569 -3.137 9.938 1.00 78.50 82 LEU A CA 1
ATOM 627 C C . LEU A 1 82 ? 8.198 -3.848 11.146 1.00 78.50 82 LEU A C 1
ATOM 629 O O . LEU A 1 82 ? 8.053 -5.074 11.288 1.00 78.50 82 LEU A O 1
ATOM 633 N N . PRO A 1 83 ? 8.843 -3.108 12.066 1.00 70.00 83 PRO A N 1
ATOM 634 C CA . PRO A 1 83 ? 9.230 -3.671 13.348 1.00 70.00 83 PRO A CA 1
ATOM 635 C C . PRO A 1 83 ? 7.982 -4.229 14.039 1.00 70.00 83 PRO A C 1
ATOM 637 O O . PRO A 1 83 ? 6.885 -3.679 13.914 1.00 70.00 83 PRO A O 1
ATOM 640 N N . LYS A 1 84 ? 8.119 -5.342 14.774 1.00 60.69 84 LYS A N 1
ATOM 641 C CA . LYS A 1 84 ? 7.029 -5.857 15.615 1.00 60.69 84 LYS A CA 1
ATOM 642 C C . LYS A 1 84 ? 6.661 -4.768 16.627 1.00 60.69 84 LYS A C 1
ATOM 644 O O . LYS A 1 84 ? 7.283 -4.683 17.683 1.00 60.69 84 LYS A O 1
ATOM 649 N N . LYS A 1 85 ? 5.653 -3.945 16.329 1.00 59.19 85 LYS A N 1
ATOM 650 C CA . LYS A 1 85 ? 5.026 -3.099 17.338 1.00 59.19 85 LYS A CA 1
ATOM 651 C C . LYS A 1 85 ? 4.360 -4.054 18.323 1.00 59.19 85 LYS A C 1
ATOM 653 O O . LYS A 1 85 ? 3.363 -4.700 18.009 1.00 59.19 85 LYS A O 1
ATOM 658 N N . LEU A 1 86 ? 4.981 -4.203 19.493 1.00 49.16 86 LEU A N 1
ATOM 659 C CA . LEU A 1 86 ? 4.320 -4.728 20.678 1.00 49.16 86 LEU A CA 1
ATOM 660 C C . LEU A 1 86 ? 3.067 -3.869 20.843 1.00 49.16 86 LEU A C 1
ATOM 662 O O . LEU A 1 86 ? 3.184 -2.683 21.145 1.00 49.16 86 LEU A O 1
ATOM 666 N N . LEU A 1 87 ? 1.885 -4.424 20.571 1.00 54.84 87 LEU A N 1
ATOM 667 C CA . LEU A 1 87 ? 0.646 -3.754 20.947 1.00 54.84 87 LEU A CA 1
ATOM 668 C C . LEU A 1 87 ? 0.793 -3.392 22.431 1.00 54.84 87 LEU A C 1
ATOM 670 O O . LEU A 1 87 ? 1.095 -4.294 23.223 1.00 54.84 87 LEU A O 1
ATOM 674 N N . PRO A 1 88 ? 0.620 -2.126 22.850 1.00 45.06 88 PRO A N 1
ATOM 675 C CA . PRO A 1 88 ? 0.438 -1.870 24.260 1.00 45.06 88 PRO A CA 1
ATOM 676 C C . PRO A 1 88 ? -0.829 -2.629 24.644 1.00 45.06 88 PRO A C 1
ATOM 678 O O . PRO A 1 88 ? -1.931 -2.291 24.209 1.00 45.06 88 PRO A O 1
ATOM 681 N N . HIS A 1 89 ? -0.664 -3.704 25.416 1.00 42.00 89 HIS A N 1
ATOM 682 C CA . HIS A 1 89 ? -1.757 -4.288 26.170 1.00 42.00 89 HIS A CA 1
ATOM 683 C C . HIS A 1 89 ? -2.410 -3.131 26.926 1.00 42.00 89 HIS A C 1
ATOM 685 O O . HIS A 1 89 ? -1.847 -2.628 27.899 1.00 42.00 89 HIS A O 1
ATOM 691 N N . LYS A 1 90 ? -3.593 -2.695 26.483 1.00 47.41 90 LYS A N 1
ATOM 692 C CA . LYS A 1 90 ? -4.495 -1.958 27.357 1.00 47.41 90 LYS A CA 1
ATOM 693 C C . LYS A 1 90 ? -4.860 -2.925 28.480 1.00 47.41 90 LYS A C 1
ATOM 695 O O . LYS A 1 90 ? -5.719 -3.783 28.302 1.00 47.41 90 LYS A O 1
ATOM 700 N N . ARG A 1 91 ? -4.148 -2.839 29.605 1.00 40.19 91 ARG A N 1
ATOM 701 C CA . ARG A 1 91 ? -4.684 -3.298 30.884 1.00 40.19 91 ARG A CA 1
ATOM 702 C C . ARG A 1 91 ? -5.731 -2.261 31.278 1.00 40.19 91 ARG A C 1
ATOM 704 O O . ARG A 1 91 ? -5.382 -1.096 31.465 1.00 40.19 91 ARG A O 1
ATOM 711 N N . GLY A 1 92 ? -6.994 -2.679 31.247 1.00 45.09 92 GLY A N 1
ATOM 712 C CA . GLY A 1 92 ? -8.029 -2.054 32.066 1.00 45.09 92 GLY A CA 1
ATOM 713 C C . GLY A 1 92 ? -7.794 -2.350 33.539 1.00 45.09 92 GLY A C 1
ATOM 714 O O . GLY A 1 92 ? -6.934 -3.216 33.834 1.00 45.09 92 GLY A O 1
#

pLDDT: mean 73.73, std 12.04, range [40.19, 89.94]